Protein AF-A0A9D4YRA4-F1 (afdb_monomer_lite)

pLDDT: mean 72.39, std 19.21, range [32.69, 93.56]

Structure (mmCIF, N/CA/C/O backbone):
data_AF-A0A9D4YRA4-F1
#
_entry.id   AF-A0A9D4YRA4-F1
#
loop_
_atom_site.group_PDB
_atom_site.id
_atom_site.type_symbol
_atom_site.label_atom_id
_atom_site.label_alt_id
_atom_site.label_comp_id
_atom_site.label_asym_id
_atom_site.label_entity_id
_atom_site.label_seq_id
_atom_site.pdbx_PDB_ins_code
_atom_site.Cartn_x
_atom_site.Cartn_y
_atom_site.Cartn_z
_atom_site.occupancy
_atom_site.B_iso_or_equiv
_atom_site.auth_seq_id
_atom_site.auth_comp_id
_atom_site.auth_asym_id
_atom_site.auth_atom_id
_atom_site.pdbx_PDB_model_num
ATOM 1 N N . MET A 1 1 ? 2.210 6.559 -23.225 1.00 53.53 1 MET A N 1
ATOM 2 C CA . MET A 1 1 ? 1.815 5.610 -22.163 1.00 53.53 1 MET A CA 1
ATOM 3 C C . MET A 1 1 ? 2.057 6.331 -20.845 1.00 53.53 1 MET A C 1
ATOM 5 O O . MET A 1 1 ? 3.131 6.898 -20.712 1.00 53.53 1 MET A O 1
ATOM 9 N N . SER A 1 2 ? 1.056 6.461 -19.971 1.00 73.25 2 SER A N 1
ATOM 10 C CA . SER A 1 2 ? 1.218 7.142 -18.676 1.00 73.25 2 SER A CA 1
ATOM 11 C C . SER A 1 2 ? 1.445 6.082 -17.606 1.00 73.25 2 SER A C 1
ATOM 13 O O . SER A 1 2 ? 0.656 5.140 -17.507 1.00 73.25 2 SER A O 1
ATOM 15 N N . ASP A 1 3 ? 2.538 6.204 -16.857 1.00 84.19 3 ASP A N 1
ATOM 16 C CA . ASP A 1 3 ? 2.791 5.349 -15.705 1.00 84.19 3 ASP A CA 1
ATOM 17 C C . ASP A 1 3 ? 1.875 5.796 -14.565 1.00 84.19 3 ASP A C 1
ATOM 19 O O . ASP A 1 3 ? 1.924 6.941 -14.117 1.00 84.19 3 ASP A O 1
ATOM 23 N N . CYS A 1 4 ? 1.000 4.900 -14.112 1.00 83.88 4 CYS A N 1
ATOM 24 C CA . CYS A 1 4 ? 0.083 5.171 -13.010 1.00 83.88 4 CYS A CA 1
ATOM 25 C C . CYS A 1 4 ? 0.430 4.283 -11.820 1.00 83.88 4 CYS A C 1
ATOM 27 O O . CYS A 1 4 ? 0.552 3.064 -11.969 1.00 83.88 4 CYS A O 1
ATOM 29 N N . LEU A 1 5 ? 0.532 4.888 -10.637 1.00 88.25 5 LEU A N 1
ATOM 30 C CA . LEU A 1 5 ? 0.625 4.151 -9.383 1.00 88.25 5 LEU A CA 1
ATOM 31 C C . LEU A 1 5 ? -0.654 3.334 -9.171 1.00 88.25 5 LEU A C 1
ATOM 33 O O . LEU A 1 5 ? -1.762 3.816 -9.418 1.00 88.25 5 LEU A O 1
ATOM 37 N N . ARG A 1 6 ? -0.496 2.090 -8.722 1.00 90.94 6 ARG A N 1
ATOM 38 C CA . ARG A 1 6 ? -1.607 1.181 -8.425 1.00 90.94 6 ARG A CA 1
ATOM 39 C C . ARG A 1 6 ? -1.456 0.637 -7.020 1.00 90.94 6 ARG A C 1
ATOM 41 O O . ARG A 1 6 ? -0.350 0.297 -6.610 1.00 90.94 6 ARG A O 1
ATOM 48 N N . THR A 1 7 ? -2.568 0.514 -6.310 1.00 91.19 7 THR A N 1
ATOM 49 C CA . THR A 1 7 ? -2.595 -0.119 -4.995 1.00 91.19 7 THR A CA 1
ATOM 50 C C . THR A 1 7 ? -3.648 -1.211 -4.938 1.00 91.19 7 THR A C 1
ATOM 52 O O . T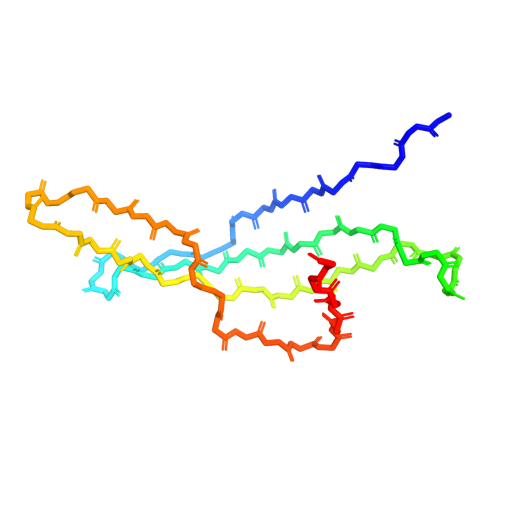HR A 1 7 ? -4.670 -1.165 -5.624 1.00 91.19 7 THR A O 1
ATOM 55 N N . THR A 1 8 ? -3.390 -2.243 -4.143 1.00 92.25 8 THR A N 1
ATOM 56 C CA . THR A 1 8 ? -4.358 -3.305 -3.860 1.00 92.25 8 THR A CA 1
ATOM 57 C C . THR A 1 8 ? -4.262 -3.673 -2.392 1.00 92.25 8 THR A C 1
ATOM 59 O O . THR A 1 8 ? -3.203 -4.090 -1.927 1.00 92.25 8 THR A O 1
ATOM 62 N N . THR A 1 9 ? -5.361 -3.519 -1.659 1.00 91.12 9 THR A N 1
ATOM 63 C CA . THR A 1 9 ? -5.459 -3.965 -0.267 1.00 91.12 9 THR A CA 1
ATOM 64 C C . THR A 1 9 ? -5.434 -5.487 -0.220 1.00 91.12 9 THR A C 1
ATOM 66 O O . THR A 1 9 ? -6.268 -6.140 -0.843 1.00 91.12 9 THR A O 1
ATOM 69 N N . VAL A 1 10 ? -4.485 -6.045 0.527 1.00 93.56 10 VAL A N 1
ATOM 70 C CA . VAL A 1 10 ? -4.288 -7.497 0.669 1.00 93.56 10 VAL A CA 1
ATOM 71 C C . VAL A 1 10 ? -4.655 -8.012 2.058 1.00 93.56 10 VAL A C 1
ATOM 73 O O . VAL A 1 10 ? -4.910 -9.201 2.211 1.00 93.56 10 VAL A O 1
ATOM 76 N N . ASP A 1 11 ? -4.716 -7.132 3.060 1.00 90.88 11 ASP A N 1
ATOM 77 C CA . ASP A 1 11 ? -5.125 -7.480 4.422 1.00 90.88 11 ASP A CA 1
ATOM 78 C C . ASP A 1 11 ? -5.791 -6.282 5.117 1.00 90.88 11 ASP A C 1
ATOM 80 O O . ASP A 1 11 ? -5.470 -5.123 4.824 1.00 90.88 11 ASP A O 1
ATOM 84 N N . LYS A 1 12 ? -6.717 -6.552 6.041 1.00 88.50 12 LYS A N 1
ATOM 85 C CA . LYS A 1 12 ? -7.381 -5.540 6.870 1.00 88.50 12 LYS A CA 1
ATOM 86 C C . LYS A 1 12 ? -7.652 -6.065 8.277 1.00 88.50 12 LYS A C 1
ATOM 88 O O . LYS A 1 12 ? -8.166 -7.166 8.458 1.00 88.50 12 LYS A O 1
ATOM 93 N N . ASN A 1 13 ? -7.395 -5.226 9.273 1.00 83.62 13 ASN A N 1
ATOM 94 C CA . ASN A 1 13 ? -7.713 -5.482 10.669 1.00 83.62 13 ASN A CA 1
ATOM 95 C C . ASN A 1 13 ? -8.562 -4.336 11.229 1.00 83.62 13 ASN A C 1
ATOM 97 O O . ASN A 1 13 ? -8.068 -3.250 11.531 1.00 83.62 13 ASN A O 1
ATOM 101 N N . ASN A 1 14 ? -9.850 -4.613 11.419 1.00 81.25 14 ASN A N 1
ATOM 102 C CA . ASN A 1 14 ? -10.806 -3.637 11.937 1.00 81.25 14 ASN A CA 1
ATOM 103 C C . ASN A 1 14 ? -10.670 -3.391 13.449 1.00 81.25 14 ASN A C 1
ATOM 105 O O . ASN A 1 14 ? -11.145 -2.366 13.923 1.00 81.25 14 ASN A O 1
ATOM 109 N N . GLY A 1 15 ? -10.050 -4.303 14.207 1.00 81.38 15 GLY A N 1
ATOM 110 C CA . GLY A 1 15 ? -9.856 -4.137 15.652 1.00 81.38 15 GLY A CA 1
ATOM 111 C C . GLY A 1 15 ? -8.819 -3.063 1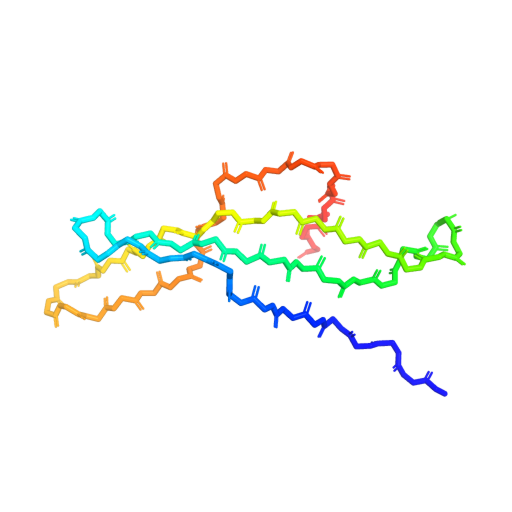5.973 1.00 81.38 15 GLY A C 1
ATOM 112 O O . GLY A 1 15 ? -9.023 -2.249 16.867 1.00 81.38 15 GLY A O 1
ATOM 113 N N . ASN A 1 16 ? -7.747 -3.021 15.179 1.00 76.69 16 ASN A N 1
ATOM 114 C CA . ASN A 1 16 ? -6.669 -2.038 15.319 1.00 76.69 16 ASN A CA 1
ATOM 115 C C . ASN A 1 16 ? -6.749 -0.912 14.275 1.00 76.69 16 ASN A C 1
ATOM 117 O O . ASN A 1 16 ? -5.845 -0.084 14.205 1.00 76.69 16 ASN A O 1
ATOM 121 N N . TYR A 1 17 ? -7.807 -0.895 13.458 1.00 81.00 17 TYR A N 1
ATOM 122 C CA . TYR A 1 17 ? -7.997 0.037 12.344 1.00 81.00 17 TYR A CA 1
ATOM 123 C C . TYR A 1 17 ? -6.779 0.108 11.408 1.00 81.00 17 TYR A C 1
ATOM 125 O O . TYR A 1 17 ? -6.313 1.188 11.045 1.00 81.00 17 TYR A O 1
ATOM 133 N N . THR A 1 18 ? -6.241 -1.049 11.015 1.00 82.75 18 THR A N 1
ATOM 134 C CA . THR A 1 18 ? -5.093 -1.134 10.103 1.00 82.75 18 THR A CA 1
ATOM 135 C C . THR A 1 18 ? -5.431 -1.864 8.809 1.00 82.75 18 THR A C 1
ATOM 137 O O . THR A 1 18 ? -6.346 -2.685 8.750 1.00 82.75 18 THR A O 1
ATOM 140 N N . ALA A 1 19 ? -4.684 -1.567 7.751 1.00 86.00 19 ALA A N 1
ATOM 141 C CA . ALA A 1 19 ? -4.745 -2.278 6.479 1.00 86.00 19 ALA A CA 1
ATOM 142 C C . ALA A 1 19 ? -3.335 -2.485 5.917 1.00 86.00 19 ALA A C 1
ATOM 144 O O . ALA A 1 19 ? -2.421 -1.729 6.238 1.00 86.00 19 ALA A O 1
ATOM 145 N N . LYS A 1 20 ? -3.153 -3.495 5.068 1.00 87.88 20 LYS A N 1
ATOM 146 C CA . LYS A 1 20 ? -1.938 -3.677 4.267 1.00 87.88 20 LYS A CA 1
ATOM 147 C C . LYS A 1 20 ? -2.299 -3.617 2.797 1.00 87.88 20 LYS A C 1
ATOM 149 O O . LYS A 1 20 ? -3.281 -4.230 2.373 1.00 87.88 20 LYS A O 1
ATOM 154 N N . GLN A 1 21 ? -1.483 -2.926 2.018 1.00 90.50 21 GLN A N 1
ATOM 155 C CA . GLN A 1 21 ? -1.631 -2.853 0.573 1.00 90.50 21 GLN A CA 1
ATOM 156 C C . GLN A 1 21 ? -0.319 -3.148 -0.144 1.00 90.50 21 GLN A C 1
ATOM 158 O O . GLN A 1 21 ? 0.759 -2.826 0.352 1.00 90.50 21 GLN A O 1
ATOM 163 N N . VAL A 1 22 ? -0.431 -3.73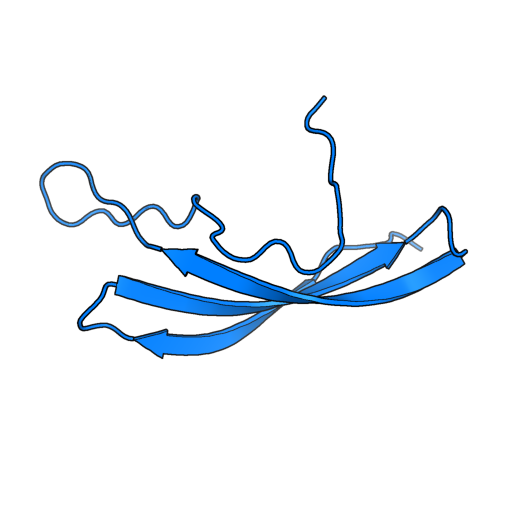1 -1.333 1.00 91.62 22 VAL A N 1
ATOM 164 C CA . VAL A 1 22 ? 0.663 -3.804 -2.300 1.00 91.62 22 VAL A CA 1
ATOM 165 C C . VAL A 1 22 ? 0.587 -2.555 -3.165 1.00 91.62 22 VAL A C 1
ATOM 167 O O . VAL A 1 22 ? -0.448 -2.295 -3.778 1.00 91.62 22 VAL A O 1
ATOM 170 N N . VAL A 1 23 ? 1.669 -1.782 -3.200 1.00 90.88 23 VAL A N 1
ATOM 171 C CA . VAL A 1 23 ? 1.809 -0.585 -4.033 1.00 90.88 23 VAL A CA 1
ATOM 172 C C . VAL A 1 23 ? 2.733 -0.918 -5.192 1.00 90.88 23 VAL A C 1
ATOM 174 O O . VAL A 1 23 ? 3.897 -1.245 -4.971 1.00 90.88 23 VAL A O 1
ATOM 177 N N . THR A 1 24 ? 2.229 -0.809 -6.416 1.00 91.75 24 THR A N 1
ATOM 178 C CA . THR A 1 24 ? 2.985 -1.028 -7.649 1.00 91.75 24 THR A CA 1
ATOM 179 C C . THR A 1 24 ? 3.209 0.301 -8.365 1.00 91.75 24 THR A C 1
ATOM 181 O O . THR A 1 24 ? 2.259 1.033 -8.650 1.00 91.75 24 THR A O 1
ATOM 184 N N . PHE A 1 25 ? 4.468 0.617 -8.663 1.00 89.62 25 PHE A N 1
ATOM 185 C CA . PHE A 1 25 ? 4.875 1.880 -9.284 1.00 89.62 25 PHE A CA 1
ATOM 186 C C . PHE A 1 25 ? 6.065 1.680 -10.233 1.00 89.62 25 PHE A C 1
ATOM 188 O O . PHE A 1 25 ? 6.836 0.728 -10.087 1.00 89.62 25 PHE A O 1
ATOM 195 N N . MET A 1 26 ? 6.219 2.572 -11.214 1.00 91.94 26 MET A N 1
ATOM 196 C CA . MET A 1 26 ? 7.401 2.610 -12.073 1.00 91.94 26 MET A CA 1
ATOM 197 C C . MET A 1 26 ? 8.553 3.274 -11.313 1.00 91.94 26 MET A C 1
ATOM 199 O O . MET A 1 26 ? 8.471 4.449 -10.958 1.00 91.94 26 MET A O 1
ATOM 203 N N . ASN A 1 27 ? 9.644 2.547 -11.067 1.00 88.69 27 ASN A N 1
ATOM 204 C CA . ASN A 1 27 ? 10.883 3.153 -10.592 1.00 88.69 27 ASN A CA 1
ATOM 205 C C . ASN A 1 27 ? 11.693 3.629 -11.803 1.00 88.69 27 ASN A C 1
ATOM 207 O O . ASN A 1 27 ? 12.390 2.838 -12.440 1.00 88.69 27 ASN A O 1
ATOM 211 N N . HIS A 1 28 ? 11.627 4.928 -12.095 1.00 86.00 28 HIS A N 1
ATOM 212 C CA . HIS A 1 28 ? 12.326 5.526 -13.234 1.00 86.00 28 HIS A CA 1
ATOM 213 C C . HIS A 1 28 ? 13.856 5.483 -13.116 1.00 86.00 28 HIS A C 1
ATOM 215 O O . HIS A 1 28 ? 14.524 5.397 -14.142 1.00 86.00 28 HIS A O 1
ATOM 221 N N . ASN A 1 29 ? 14.422 5.455 -11.903 1.00 86.38 29 ASN A N 1
ATOM 222 C CA . ASN A 1 29 ? 15.874 5.319 -11.720 1.00 86.38 29 ASN A CA 1
ATOM 223 C C . ASN A 1 29 ? 16.364 3.922 -12.124 1.00 86.38 29 ASN A C 1
ATOM 225 O O . ASN A 1 29 ? 17.466 3.772 -12.642 1.00 86.38 29 ASN A O 1
ATOM 229 N N . ALA A 1 30 ? 15.544 2.896 -11.881 1.00 86.06 30 ALA A N 1
ATOM 230 C CA . ALA A 1 30 ? 15.847 1.509 -12.229 1.00 86.06 30 ALA A CA 1
ATOM 231 C C . ALA A 1 30 ? 15.243 1.071 -13.579 1.00 86.06 30 ALA A C 1
ATOM 233 O O . ALA A 1 30 ? 15.455 -0.069 -13.990 1.00 86.06 30 ALA A O 1
ATOM 234 N N . GLY A 1 31 ? 14.458 1.934 -14.235 1.00 89.38 31 GLY A N 1
ATOM 235 C CA . GLY A 1 31 ? 13.768 1.645 -15.496 1.00 89.38 31 GLY A CA 1
ATOM 236 C C . GLY A 1 31 ? 12.791 0.465 -15.432 1.00 89.38 31 GLY A C 1
ATOM 237 O O . GLY A 1 31 ? 12.582 -0.199 -16.445 1.00 89.38 31 GLY A O 1
ATOM 238 N N . LYS A 1 32 ? 12.234 0.148 -14.255 1.00 90.88 32 LYS A N 1
ATOM 239 C CA . LYS A 1 32 ? 11.380 -1.036 -14.066 1.00 90.88 32 LYS A CA 1
ATOM 240 C C . LYS A 1 32 ? 10.248 -0.807 -13.072 1.00 90.88 32 LYS A C 1
ATOM 242 O O . LYS A 1 32 ? 10.380 -0.039 -12.120 1.00 90.88 32 LYS A O 1
ATOM 247 N N . TRP A 1 33 ? 9.162 -1.554 -13.251 1.00 90.69 33 TRP A N 1
ATOM 248 C CA . TRP A 1 33 ? 8.085 -1.639 -12.270 1.00 90.69 33 TRP A CA 1
ATOM 249 C C . TRP A 1 33 ? 8.560 -2.341 -10.997 1.00 90.69 33 TRP A C 1
ATOM 251 O O . TRP A 1 33 ? 9.257 -3.357 -11.046 1.00 90.69 33 TRP A O 1
ATOM 261 N N . MET A 1 34 ? 8.165 -1.797 -9.853 1.00 91.69 34 MET A N 1
ATOM 262 C CA . MET A 1 34 ? 8.440 -2.339 -8.527 1.00 91.69 34 MET A CA 1
ATOM 263 C C . MET A 1 34 ? 7.145 -2.455 -7.732 1.00 91.69 34 MET A C 1
ATOM 265 O O . MET A 1 34 ? 6.195 -1.715 -7.978 1.00 91.69 34 MET A O 1
ATOM 269 N N . SER A 1 35 ? 7.113 -3.398 -6.789 1.00 91.50 35 SER A N 1
ATOM 270 C CA . SER A 1 35 ? 6.011 -3.551 -5.840 1.00 91.50 35 SER A CA 1
ATOM 271 C C . SER A 1 35 ? 6.543 -3.592 -4.416 1.00 91.50 35 SER A C 1
ATOM 273 O O . SER A 1 35 ? 7.536 -4.271 -4.158 1.00 91.50 35 SER A O 1
ATOM 275 N N . ILE A 1 36 ? 5.881 -2.874 -3.513 1.00 87.88 36 ILE A N 1
ATOM 276 C CA . ILE A 1 36 ? 6.208 -2.838 -2.083 1.00 87.88 36 ILE A CA 1
ATOM 277 C C . ILE A 1 36 ? 4.961 -3.114 -1.247 1.00 87.88 36 ILE A C 1
ATOM 279 O O . ILE A 1 36 ? 3.846 -2.807 -1.670 1.00 87.88 36 ILE A O 1
ATOM 283 N N . ASN A 1 37 ? 5.156 -3.666 -0.051 1.00 87.12 37 ASN A N 1
ATOM 284 C CA . ASN A 1 37 ? 4.099 -3.766 0.950 1.00 87.12 37 ASN A CA 1
ATOM 285 C C . ASN A 1 37 ? 4.082 -2.491 1.793 1.00 87.12 37 ASN A C 1
ATOM 287 O O . ASN A 1 37 ? 5.126 -2.049 2.274 1.00 87.12 37 ASN A O 1
ATOM 291 N N . GLN A 1 38 ? 2.895 -1.925 1.982 1.00 84.94 38 GLN A N 1
ATOM 292 C CA . GLN A 1 38 ? 2.674 -0.735 2.788 1.00 84.94 38 GLN A CA 1
ATOM 293 C C . GLN A 1 38 ? 1.567 -0.990 3.813 1.00 84.94 38 GLN A C 1
ATOM 295 O O . GLN A 1 38 ? 0.434 -1.321 3.454 1.00 84.94 38 GLN A O 1
ATOM 300 N N . GLY A 1 39 ? 1.892 -0.806 5.092 1.00 82.56 39 GLY A N 1
ATOM 301 C CA . GLY A 1 39 ? 0.919 -0.755 6.181 1.00 82.56 39 GLY A CA 1
ATOM 302 C C . GLY A 1 39 ? 0.267 0.624 6.285 1.00 82.56 39 GLY A C 1
ATOM 303 O O . GLY A 1 39 ? 0.954 1.644 6.218 1.00 82.56 39 GLY A O 1
ATOM 304 N N . LEU A 1 40 ? -1.050 0.651 6.466 1.00 80.69 40 LEU A N 1
ATOM 305 C CA . LEU A 1 40 ? -1.869 1.836 6.694 1.00 80.69 40 LEU A CA 1
ATOM 306 C C . LEU A 1 40 ? -2.480 1.754 8.090 1.00 80.69 40 LEU A C 1
ATOM 308 O O . LEU A 1 40 ? -3.062 0.729 8.452 1.00 80.69 40 LEU A O 1
ATOM 312 N N . VAL A 1 41 ? -2.394 2.843 8.848 1.00 76.94 41 VAL A N 1
ATOM 313 C CA . VAL A 1 41 ? -3.110 2.993 10.120 1.00 76.94 41 VAL A CA 1
ATOM 314 C C . VAL A 1 41 ? -4.143 4.091 9.954 1.00 76.94 41 VAL A C 1
ATOM 316 O O . VAL A 1 41 ? -3.810 5.220 9.584 1.00 76.94 41 VAL A O 1
ATOM 319 N N . ALA A 1 42 ? -5.398 3.754 10.217 1.00 69.81 42 ALA A N 1
ATOM 320 C CA . ALA A 1 42 ? -6.473 4.720 10.217 1.00 69.81 42 ALA A CA 1
ATOM 321 C C . ALA A 1 42 ? -6.370 5.575 11.485 1.00 69.81 42 ALA A C 1
ATOM 323 O O . ALA A 1 42 ? -6.374 5.055 12.602 1.00 69.81 42 ALA A O 1
ATOM 324 N N . PHE A 1 43 ? -6.275 6.891 11.320 1.00 64.44 43 PHE A N 1
ATOM 325 C CA . PHE A 1 43 ? -6.378 7.837 12.426 1.00 64.44 43 PHE A CA 1
ATOM 326 C C . PHE A 1 43 ? -7.662 8.644 12.257 1.00 64.44 43 PHE A C 1
ATOM 328 O O . PHE A 1 43 ? -7.976 9.102 11.157 1.00 64.44 43 PHE A O 1
ATOM 335 N N . GLY A 1 44 ? -8.421 8.787 13.340 1.00 55.50 44 GLY A N 1
ATOM 336 C CA . GLY A 1 44 ? -9.639 9.584 13.345 1.00 55.50 44 GLY A CA 1
ATOM 337 C C . GLY A 1 44 ? -9.525 10.783 14.267 1.00 55.50 44 GLY A C 1
ATOM 338 O O . GLY A 1 44 ? -8.981 10.677 15.365 1.00 55.50 44 GLY A O 1
ATOM 339 N N . ASN A 1 45 ? -10.068 11.912 13.818 1.00 51.50 45 ASN A N 1
ATOM 340 C CA . ASN A 1 45 ? -10.546 12.939 14.737 1.00 51.50 45 ASN A CA 1
ATOM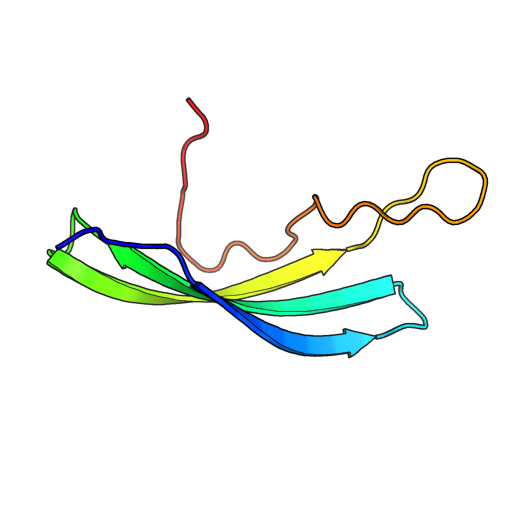 341 C C . ASN A 1 45 ? -11.949 12.534 15.227 1.00 51.50 45 ASN A C 1
ATOM 343 O O . ASN A 1 45 ? -12.475 11.505 14.796 1.00 51.50 45 ASN A O 1
ATOM 347 N N . LYS A 1 46 ? -12.508 13.278 16.195 1.00 46.59 46 LYS A N 1
ATOM 348 C CA . LYS A 1 46 ? -13.825 12.997 16.800 1.00 46.59 46 LYS A CA 1
ATOM 349 C C . LYS A 1 46 ? -14.838 12.521 15.742 1.00 46.59 46 LYS A C 1
ATOM 351 O O . LYS A 1 46 ? -14.889 13.070 14.652 1.00 46.59 46 LYS A O 1
ATOM 356 N N . ASP A 1 47 ? -15.620 11.506 16.113 1.00 53.34 47 ASP A N 1
ATOM 357 C CA . ASP A 1 47 ? -16.771 10.982 15.358 1.00 53.34 47 ASP A CA 1
ATOM 358 C C . ASP A 1 47 ? -16.511 9.959 14.235 1.00 53.34 47 ASP A C 1
ATOM 360 O O . ASP A 1 47 ? -17.320 9.811 13.326 1.00 53.34 47 ASP A O 1
ATOM 364 N N . ARG A 1 48 ? -15.473 9.117 14.367 1.00 51.91 48 ARG A N 1
ATOM 365 C CA . ARG A 1 48 ? -15.285 7.893 13.544 1.00 51.91 48 ARG A CA 1
ATOM 366 C C . ARG A 1 48 ? -15.044 8.142 12.044 1.00 51.91 48 ARG A C 1
ATOM 368 O O . ARG A 1 48 ? -15.172 7.210 11.251 1.00 51.91 48 ARG A O 1
ATOM 375 N N . GLU A 1 49 ? -14.636 9.344 11.649 1.00 51.81 49 GLU A N 1
ATOM 376 C CA . GLU A 1 49 ? -14.003 9.555 10.345 1.00 51.81 49 GLU A CA 1
ATOM 377 C C . GLU A 1 49 ? -12.567 9.038 10.393 1.00 51.81 49 GLU A C 1
ATOM 379 O O . GLU A 1 49 ? -11.754 9.507 11.185 1.00 51.81 49 GLU A O 1
ATOM 384 N N . PHE A 1 50 ? -12.248 8.056 9.554 1.00 51.09 50 PHE A N 1
ATOM 385 C CA . PHE A 1 50 ? -10.931 7.435 9.510 1.00 51.09 50 PHE A CA 1
ATOM 386 C C . PHE A 1 50 ? -10.166 7.912 8.276 1.00 51.09 50 PHE A C 1
ATOM 388 O O . PHE A 1 50 ? -10.511 7.563 7.148 1.00 51.09 50 PHE A O 1
ATOM 395 N N . ASN A 1 51 ? -9.099 8.681 8.492 1.00 56.66 51 ASN A N 1
ATOM 396 C CA . ASN A 1 51 ? -8.165 9.066 7.442 1.00 56.66 51 ASN A CA 1
ATOM 397 C C . ASN A 1 51 ? -7.020 8.044 7.394 1.00 56.66 51 ASN A C 1
ATOM 399 O O . ASN A 1 51 ? -6.289 7.860 8.368 1.00 56.66 51 ASN A O 1
ATOM 403 N N . PHE A 1 52 ? -6.841 7.374 6.255 1.00 55.31 52 PHE A N 1
ATOM 404 C CA . PHE A 1 52 ? -5.715 6.466 6.012 1.00 55.31 52 PHE A CA 1
ATOM 405 C C . PHE A 1 52 ? -4.569 7.238 5.347 1.00 55.31 52 PHE A C 1
ATOM 407 O O . PHE A 1 52 ? -4.290 7.044 4.170 1.00 55.31 52 PHE A O 1
ATOM 414 N N . MET A 1 53 ? -3.928 8.165 6.065 1.00 55.91 53 MET A N 1
ATOM 415 C CA . MET A 1 53 ? -2.785 8.924 5.515 1.00 55.91 53 MET A CA 1
ATOM 416 C C . MET A 1 53 ? -1.453 8.640 6.216 1.00 55.91 53 MET A C 1
ATOM 418 O O . MET A 1 53 ? -0.443 9.246 5.870 1.00 55.91 53 MET A O 1
ATOM 422 N N . ARG A 1 54 ? -1.413 7.717 7.190 1.00 57.56 54 ARG A N 1
ATOM 423 C CA . ARG A 1 54 ? -0.168 7.359 7.878 1.00 57.56 54 ARG A CA 1
ATOM 424 C C . ARG A 1 54 ? 0.301 5.970 7.459 1.00 57.56 54 ARG A C 1
ATOM 426 O O . ARG A 1 54 ? -0.315 4.964 7.811 1.00 57.56 54 ARG A O 1
ATOM 433 N N . THR A 1 55 ? 1.405 5.942 6.723 1.00 55.19 55 THR A N 1
ATOM 434 C CA . THR A 1 55 ? 2.082 4.727 6.267 1.00 55.19 55 THR A CA 1
ATOM 435 C C . THR A 1 55 ? 3.123 4.312 7.306 1.00 55.19 55 THR A C 1
ATOM 437 O O . THR A 1 55 ? 3.917 5.150 7.731 1.00 55.19 55 THR A O 1
ATOM 440 N N . THR A 1 56 ? 3.116 3.058 7.758 1.00 56.53 56 THR A N 1
ATOM 441 C CA . THR A 1 56 ? 3.968 2.606 8.883 1.00 56.53 56 THR A CA 1
ATOM 442 C C . THR A 1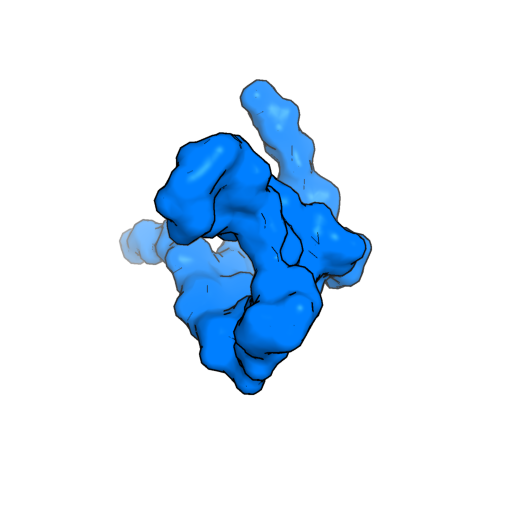 56 ? 5.120 1.690 8.487 1.00 56.53 56 THR A C 1
ATOM 444 O O . THR A 1 56 ? 5.966 1.399 9.325 1.00 56.53 56 THR A O 1
ATOM 447 N N . GLU A 1 57 ? 5.170 1.239 7.234 1.00 53.03 57 GLU A N 1
ATOM 448 C CA . GLU A 1 57 ? 6.216 0.343 6.735 1.00 53.03 57 GLU A CA 1
ATOM 449 C C . GLU A 1 57 ? 6.840 0.936 5.469 1.00 53.03 57 GLU A C 1
ATOM 451 O O . GLU A 1 57 ? 6.192 1.034 4.428 1.00 53.03 57 GLU A O 1
ATOM 456 N N . ASP A 1 58 ? 8.100 1.351 5.593 1.00 51.72 58 ASP A N 1
ATOM 457 C CA . ASP A 1 58 ? 8.941 1.869 4.515 1.00 51.72 58 ASP A CA 1
ATOM 458 C C . ASP A 1 58 ? 9.977 0.794 4.158 1.00 51.72 58 ASP A C 1
ATOM 460 O O . ASP A 1 58 ? 11.143 0.845 4.548 1.00 51.72 58 ASP A O 1
ATOM 464 N N . SER A 1 59 ? 9.530 -0.267 3.481 1.00 42.81 59 SER A N 1
ATOM 465 C CA . SER A 1 59 ? 10.438 -1.295 2.959 1.00 42.81 59 SER A CA 1
ATOM 466 C C . SER A 1 59 ? 10.951 -0.901 1.570 1.00 42.81 59 SER A C 1
ATOM 468 O O . SER A 1 59 ? 10.721 -1.580 0.573 1.00 42.81 59 SER A O 1
ATOM 470 N N . GLY A 1 60 ? 11.679 0.220 1.514 1.00 41.84 60 GLY A N 1
ATOM 471 C CA . GLY A 1 60 ? 12.671 0.456 0.461 1.00 41.84 60 GLY A CA 1
ATOM 472 C C . GLY A 1 60 ? 12.327 1.461 -0.637 1.00 41.84 60 GLY A C 1
ATOM 473 O O . GLY A 1 60 ? 12.941 1.391 -1.703 1.00 41.84 60 GLY A O 1
ATOM 474 N N . ALA A 1 61 ? 11.419 2.413 -0.417 1.00 41.06 61 ALA A N 1
ATOM 475 C CA . ALA A 1 61 ? 11.204 3.493 -1.377 1.00 41.06 61 ALA A CA 1
ATOM 476 C C . ALA A 1 61 ? 11.127 4.846 -0.664 1.00 41.06 61 ALA A C 1
ATOM 478 O O . ALA A 1 61 ? 10.047 5.355 -0.390 1.00 41.06 61 ALA A O 1
ATOM 479 N N . TYR A 1 62 ? 12.297 5.454 -0.436 1.00 39.75 62 TYR A N 1
ATOM 480 C CA . TYR A 1 62 ? 12.417 6.883 -0.139 1.00 39.75 62 TYR A CA 1
ATOM 481 C C . TYR A 1 62 ? 11.705 7.684 -1.243 1.00 39.75 62 TYR A C 1
ATOM 483 O O . TYR A 1 62 ? 12.281 7.968 -2.295 1.00 39.75 62 TYR A O 1
ATOM 491 N N . ILE A 1 63 ? 10.449 8.060 -1.016 1.00 42.47 63 ILE A N 1
ATOM 492 C CA . ILE A 1 63 ? 9.773 9.098 -1.789 1.00 42.47 63 ILE A CA 1
ATOM 493 C C . ILE A 1 63 ? 9.985 10.389 -1.002 1.00 42.47 63 ILE A C 1
ATOM 495 O O . ILE A 1 63 ? 9.317 10.638 -0.001 1.00 42.47 63 ILE A O 1
ATOM 499 N N . ARG A 1 64 ? 10.964 11.201 -1.422 1.00 32.69 64 ARG A N 1
ATOM 500 C CA . ARG A 1 64 ? 11.096 12.581 -0.936 1.00 32.69 64 ARG A CA 1
ATOM 501 C C . ARG A 1 64 ? 9.814 13.324 -1.318 1.00 32.69 64 ARG A C 1
ATOM 503 O O . ARG A 1 64 ? 9.560 13.514 -2.504 1.00 32.69 64 ARG A O 1
ATOM 510 N N . SER A 1 65 ? 9.025 13.735 -0.328 1.00 35.06 65 SER A N 1
ATOM 511 C CA . SER A 1 65 ? 8.024 14.784 -0.517 1.00 35.06 65 SER A CA 1
ATOM 512 C C . SER A 1 65 ? 8.757 16.065 -0.924 1.00 35.06 65 SER A C 1
ATOM 514 O O . SER A 1 65 ? 9.670 16.491 -0.209 1.00 35.06 65 SER A O 1
ATOM 516 N N . LEU A 1 66 ? 8.406 16.607 -2.091 1.0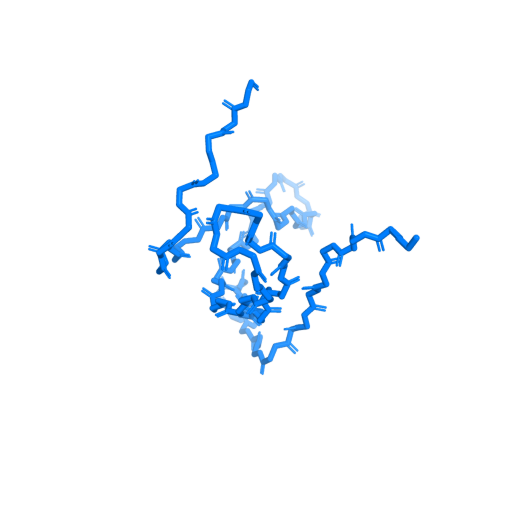0 34.66 66 LEU A N 1
ATOM 517 C CA . LEU A 1 66 ? 8.771 17.961 -2.513 1.00 34.66 66 LEU A CA 1
ATOM 518 C C . LEU A 1 66 ? 8.014 18.996 -1.677 1.00 34.66 66 LEU A C 1
ATOM 520 O O . LEU A 1 66 ? 6.836 18.720 -1.354 1.00 34.66 66 LEU A O 1
#

Sequence (66 aa):
MSDCLRTTTVDKNNGNYTAKQVVTFMNHNAGKWMSINQGLVAFGNKDREFNFMRTTEDSGAYIRSL

Radius of gyration: 13.96 Å; chains: 1; bounding box: 33×26×39 Å

Organism: Rhipicephalus sanguineus (NCBI:txid34632)

Foldseek 3Di:
DDWDKDKDWPAADPVQQKTKIWIWGQDVVVRDIDIDIWMWHFDDDPDPDTDRPDTDDDPDDPPDDD

Secondary structure (DSSP, 8-state):
-----EEEEEEEETTTTEEEEEEEEEETTTTEEEEEEEEEEEEEETTTEEEEEEE---SS------